Protein AF-0000000068891284 (afdb_homodimer)

Organism: Tuber melanosporum (strain Mel28) (NCBI:txid656061)

Structure (mmCIF, N/CA/C/O backbone):
data_AF-0000000068891284-model_v1
#
loop_
_entity.id
_entity.type
_entity.pdbx_description
1 polymer '(Perigord truffle) hypothetical protein'
#
loop_
_atom_site.group_PDB
_atom_site.id
_atom_site.type_symbol
_atom_site.label_atom_id
_atom_site.label_alt_id
_atom_site.label_comp_id
_atom_site.label_asym_id
_atom_site.label_entity_id
_atom_site.l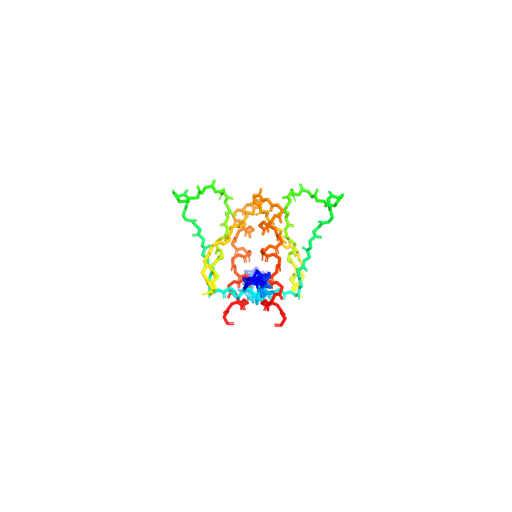abel_seq_id
_atom_site.pdbx_PDB_ins_code
_atom_site.Cartn_x
_atom_site.Cartn_y
_atom_site.Cartn_z
_atom_site.occupancy
_atom_site.B_iso_or_equiv
_atom_site.auth_seq_id
_atom_site.auth_comp_id
_atom_site.auth_asym_id
_atom_site.auth_atom_id
_atom_site.pdbx_PDB_model_num
ATOM 1 N N . MET A 1 1 ? -6.898 -34.469 -35.094 1 27.31 1 MET A N 1
ATOM 2 C CA . MET A 1 1 ? -7.5 -34.094 -33.812 1 27.31 1 MET A CA 1
ATOM 3 C C . MET A 1 1 ? -6.75 -32.938 -33.188 1 27.31 1 MET A C 1
ATOM 5 O O . MET A 1 1 ? -5.625 -33.094 -32.719 1 27.31 1 MET A O 1
ATOM 9 N N . THR A 1 2 ? -6.754 -31.812 -33.844 1 36.69 2 THR A N 1
ATOM 10 C CA . THR A 1 2 ? -6.086 -30.531 -33.656 1 36.69 2 THR A CA 1
ATOM 11 C C . THR A 1 2 ? -6.488 -29.922 -32.312 1 36.69 2 THR A C 1
ATOM 13 O O . THR A 1 2 ? -7.672 -29.703 -32.062 1 36.69 2 THR A O 1
ATOM 16 N N . ARG A 1 3 ? -5.902 -30.5 -31.25 1 34.41 3 ARG A N 1
ATOM 17 C CA . ARG A 1 3 ? -6.059 -29.922 -29.922 1 34.41 3 ARG A CA 1
ATOM 18 C C . ARG A 1 3 ? -5.883 -28.406 -29.953 1 34.41 3 ARG A C 1
ATOM 20 O O . ARG A 1 3 ? -4.852 -27.906 -30.391 1 34.41 3 ARG A O 1
ATOM 27 N N . HIS A 1 4 ? -6.879 -27.625 -30.406 1 38.25 4 HIS A N 1
ATOM 28 C CA . HIS A 1 4 ? -6.941 -26.188 -30.203 1 38.25 4 HIS A CA 1
ATOM 29 C C . HIS A 1 4 ? -6.473 -25.812 -28.797 1 38.25 4 HIS A C 1
ATOM 31 O O . HIS A 1 4 ? -6.91 -26.406 -27.812 1 38.25 4 HIS A O 1
ATOM 37 N N . ASN A 1 5 ? -5.156 -25.797 -28.656 1 33.53 5 ASN A N 1
ATOM 38 C CA . ASN A 1 5 ? -4.629 -25.141 -27.469 1 33.53 5 ASN A CA 1
ATOM 39 C C . ASN A 1 5 ? -5.441 -23.906 -27.094 1 33.53 5 ASN A C 1
ATOM 41 O O . ASN A 1 5 ? -5.492 -22.938 -27.859 1 33.53 5 ASN A O 1
ATOM 45 N N . SER A 1 6 ? -6.699 -24.109 -26.688 1 35.84 6 SER A N 1
ATOM 46 C CA . SER A 1 6 ? -7.426 -22.984 -26.109 1 35.84 6 SER A CA 1
ATOM 47 C C . SER A 1 6 ? -6.5 -22.078 -25.297 1 35.84 6 SER A C 1
ATOM 49 O O . SER A 1 6 ? -5.738 -22.562 -24.469 1 35.84 6 SER A O 1
ATOM 51 N N . PRO A 1 7 ? -5.914 -21.047 -25.906 1 34 7 PRO A N 1
ATOM 52 C CA . PRO A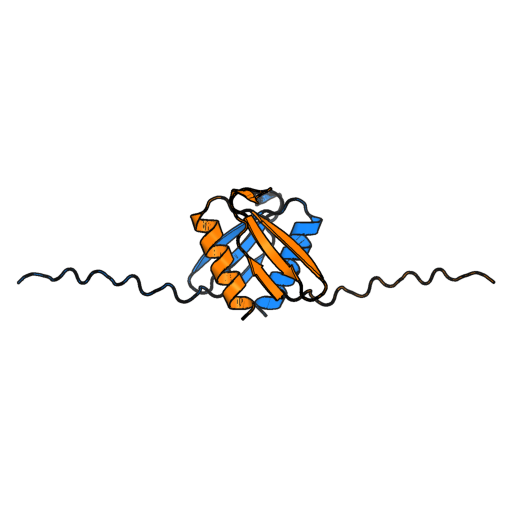 1 7 ? -5.199 -20.078 -25.062 1 34 7 PRO A CA 1
ATOM 53 C C . PRO A 1 7 ? -5.887 -19.859 -23.719 1 34 7 PRO A C 1
ATOM 55 O O . PRO A 1 7 ? -7.117 -19.812 -23.656 1 34 7 PRO A O 1
ATOM 58 N N . GLN A 1 8 ? -5.602 -20.703 -22.703 1 36.53 8 GLN A N 1
ATOM 59 C CA . GLN A 1 8 ? -6.02 -20.359 -21.344 1 36.53 8 GLN A CA 1
ATOM 60 C C . GLN A 1 8 ? -6.188 -18.859 -21.188 1 36.53 8 GLN A C 1
ATOM 62 O O . GLN A 1 8 ? -5.215 -18.109 -21.266 1 36.53 8 GLN A O 1
ATOM 67 N N . THR A 1 9 ? -7.219 -18.359 -21.875 1 34.38 9 THR A N 1
ATOM 68 C CA . THR A 1 9 ? -7.602 -17 -21.5 1 34.38 9 THR A CA 1
ATOM 69 C C . THR A 1 9 ? -7.258 -16.734 -20.031 1 34.38 9 THR A C 1
ATOM 71 O O . THR A 1 9 ? -7.699 -17.453 -19.141 1 34.38 9 THR A O 1
ATOM 74 N N . ARG A 1 10 ? -5.984 -16.625 -19.688 1 36.72 10 ARG A N 1
ATOM 75 C CA . ARG A 1 10 ? -5.645 -16.125 -18.359 1 36.72 10 ARG A CA 1
ATOM 76 C C . ARG A 1 10 ? -6.723 -15.195 -17.828 1 36.72 10 ARG A C 1
ATOM 78 O O . ARG A 1 10 ? -7.008 -14.156 -18.438 1 36.72 10 ARG A O 1
ATOM 85 N N . LYS A 1 11 ? -7.953 -15.672 -17.547 1 36.44 11 LYS A N 1
ATOM 86 C CA . LYS A 1 11 ? -9 -14.898 -16.906 1 36.44 11 LYS A CA 1
ATOM 87 C C . LYS A 1 11 ? -8.422 -13.672 -16.188 1 36.44 11 LYS A C 1
ATOM 89 O O . LYS A 1 11 ? -7.352 -13.758 -15.586 1 36.44 11 LYS A O 1
ATOM 94 N N . TYR A 1 12 ? -8.695 -12.562 -16.672 1 39.41 12 TYR A N 1
ATOM 95 C CA . TYR A 1 12 ? -8.445 -11.281 -16.016 1 39.41 12 TYR A CA 1
ATOM 96 C C . TYR A 1 12 ? -8.422 -11.43 -14.5 1 39.41 12 TYR A C 1
ATOM 98 O O . TYR A 1 12 ? -9.352 -11.992 -13.914 1 39.41 12 TYR A O 1
ATOM 106 N N . HIS A 1 13 ? -7.293 -11.68 -13.961 1 47.25 13 HIS A N 1
ATOM 107 C CA . HIS A 1 13 ? -7.105 -11.766 -12.516 1 47.25 13 HIS A CA 1
ATOM 108 C C . HIS A 1 13 ? -8.117 -10.906 -11.773 1 47.25 13 HIS A C 1
ATOM 110 O O . HIS A 1 13 ? -8.273 -9.719 -12.078 1 47.25 13 HIS A O 1
ATOM 116 N N . ILE A 1 14 ? -9.312 -11.422 -11.484 1 49.44 14 ILE A N 1
ATOM 117 C CA . ILE A 1 14 ? -10.227 -10.773 -10.555 1 49.44 14 ILE A CA 1
ATOM 118 C C . ILE A 1 14 ? -9.453 -9.836 -9.633 1 49.44 14 ILE A C 1
ATOM 120 O O . ILE A 1 14 ? -8.414 -10.211 -9.086 1 49.44 14 ILE A O 1
ATOM 124 N N . PRO A 1 15 ? -9.586 -8.656 -9.766 1 53.75 15 PRO A N 1
ATOM 125 C CA . PRO A 1 15 ? -8.828 -7.754 -8.891 1 53.75 15 PRO A CA 1
ATOM 126 C C . PRO A 1 15 ? -8.562 -8.352 -7.512 1 53.75 15 PRO A C 1
ATOM 128 O O . PRO A 1 15 ? -9.484 -8.891 -6.887 1 53.75 15 PRO A O 1
ATOM 131 N N . SER A 1 16 ? -7.363 -9.086 -7.363 1 63.94 16 SER A N 1
ATOM 132 C CA . SER A 1 16 ? -7.012 -9.617 -6.047 1 63.94 16 SER A CA 1
ATOM 133 C C . SER A 1 16 ? -7.48 -8.688 -4.934 1 63.94 16 SER A C 1
ATOM 135 O O . SER A 1 16 ? -7.527 -7.465 -5.117 1 63.94 16 SER A O 1
ATOM 137 N N . GLU A 1 17 ? -8.266 -9.242 -4.086 1 81.88 17 GLU A N 1
ATOM 138 C CA . GLU A 1 17 ? -8.688 -8.562 -2.867 1 81.88 17 GLU A CA 1
ATOM 139 C C . GLU A 1 17 ? -7.68 -8.773 -1.74 1 81.88 17 GLU A C 1
ATOM 141 O O . GLU A 1 17 ? -7.051 -9.828 -1.652 1 81.88 17 GLU A O 1
ATOM 146 N N . ILE A 1 18 ? -7.348 -7.73 -1.209 1 89.19 18 ILE A N 1
ATOM 147 C CA . ILE A 1 18 ? -6.453 -7.836 -0.063 1 89.19 18 ILE A CA 1
ATOM 148 C C . ILE A 1 18 ? -7.141 -8.609 1.06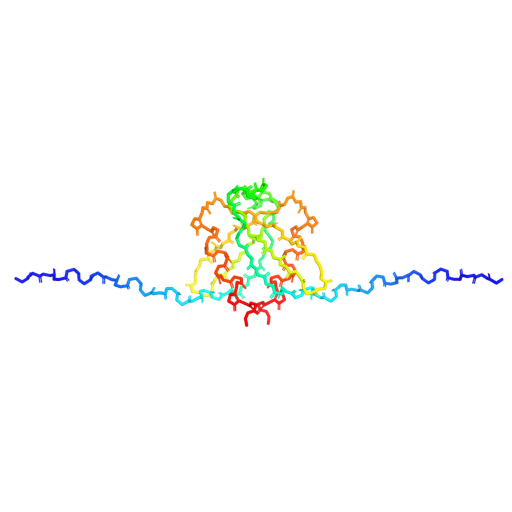2 1 89.19 18 ILE A C 1
ATOM 150 O O . ILE A 1 18 ? -8.242 -8.25 1.481 1 89.19 18 ILE A O 1
ATOM 154 N N . ARG A 1 19 ? -6.562 -9.703 1.38 1 91.88 19 ARG A N 1
ATOM 155 C CA . ARG A 1 19 ? -7.07 -10.461 2.516 1 91.88 19 ARG A CA 1
ATOM 156 C C . ARG A 1 19 ? -6.73 -9.773 3.834 1 91.88 19 ARG A C 1
ATOM 158 O O . ARG A 1 19 ? -7.621 -9.469 4.629 1 91.88 19 ARG A O 1
ATOM 165 N N . THR A 1 20 ? -5.406 -9.586 4.02 1 92.75 20 THR A N 1
ATOM 166 C CA . THR A 1 20 ? -4.906 -8.914 5.215 1 92.75 20 THR A CA 1
ATOM 167 C C . THR A 1 20 ? -3.568 -8.234 4.934 1 92.75 20 THR A C 1
ATOM 169 O O . THR A 1 20 ? -2.957 -8.461 3.889 1 92.75 20 THR A O 1
ATOM 172 N N . VAL A 1 21 ? -3.244 -7.316 5.82 1 92.69 21 VAL A N 1
ATOM 173 C CA . VAL A 1 21 ? -1.975 -6.602 5.73 1 92.69 21 VAL A CA 1
ATOM 174 C C . VAL A 1 21 ? -1.192 -6.766 7.031 1 92.69 21 VA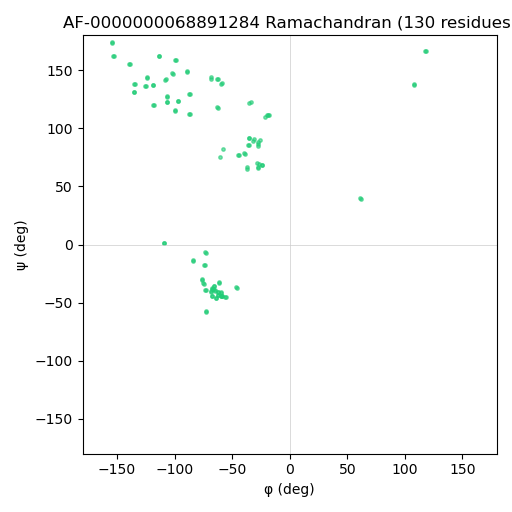L A C 1
ATOM 176 O O . VAL A 1 21 ? -1.782 -6.84 8.109 1 92.69 21 VAL A O 1
ATOM 179 N N . ASP A 1 22 ? 0.09 -6.855 6.793 1 92.5 22 ASP A N 1
ATOM 180 C CA . ASP A 1 22 ? 0.943 -7.031 7.961 1 92.5 22 ASP A CA 1
ATOM 181 C C . ASP A 1 22 ? 2.219 -6.199 7.844 1 92.5 22 ASP A C 1
ATOM 183 O O . ASP A 1 22 ? 2.6 -5.789 6.746 1 92.5 22 ASP A O 1
ATOM 187 N N . LEU A 1 23 ? 2.809 -5.879 9.023 1 90.44 23 LEU A N 1
ATOM 188 C CA . LEU A 1 23 ? 4.113 -5.23 9.086 1 90.44 23 LEU A CA 1
ATOM 189 C C . LEU A 1 23 ? 5.215 -6.242 9.383 1 90.44 23 LEU A C 1
ATOM 191 O O . LEU A 1 23 ? 5.191 -6.902 10.422 1 90.44 23 LEU A O 1
ATOM 195 N N . PRO A 1 24 ? 6.105 -6.402 8.445 1 81.88 24 PRO A N 1
ATOM 196 C CA . PRO A 1 24 ? 7.188 -7.352 8.719 1 81.88 24 PRO A CA 1
ATOM 197 C C . PRO A 1 24 ? 8.062 -6.922 9.898 1 81.88 24 PRO A C 1
ATOM 199 O O . PRO A 1 24 ? 8.242 -5.727 10.133 1 81.88 24 PRO A O 1
ATOM 202 N N . ASP A 1 25 ? 8.469 -7.898 10.672 1 77.94 25 ASP A N 1
ATOM 203 C CA . ASP A 1 25 ? 9.43 -7.629 11.734 1 77.94 25 ASP A CA 1
ATOM 204 C C . ASP A 1 25 ? 10.797 -7.262 11.156 1 77.94 25 ASP A C 1
ATOM 206 O O . ASP A 1 25 ? 11.148 -7.695 10.062 1 77.94 25 ASP A O 1
ATOM 210 N N . VAL A 1 26 ? 11.5 -6.336 11.836 1 76 26 VAL A N 1
ATOM 211 C CA . VAL A 1 26 ? 12.836 -5.902 11.422 1 76 26 VAL A CA 1
ATOM 212 C C . VAL A 1 26 ? 13.695 -7.121 11.094 1 76 26 VAL A C 1
ATOM 214 O O . VAL A 1 26 ? 14.461 -7.105 10.125 1 76 26 VAL A O 1
ATOM 217 N N . ASP A 1 27 ? 13.438 -8.156 11.906 1 76.19 27 ASP A N 1
ATOM 218 C CA . ASP A 1 27 ? 14.219 -9.375 11.703 1 76.19 27 ASP A CA 1
ATOM 219 C C . ASP A 1 27 ? 13.758 -10.117 10.453 1 76.19 27 ASP A C 1
ATOM 221 O O . ASP A 1 27 ? 14.492 -10.953 9.922 1 76.19 27 ASP A O 1
ATOM 225 N N . GLU A 1 28 ? 12.602 -9.805 9.984 1 74.19 28 GLU A N 1
ATOM 226 C CA . GLU A 1 28 ? 12.016 -10.508 8.852 1 74.19 28 GLU A CA 1
ATOM 227 C C . GLU A 1 28 ? 11.992 -9.633 7.602 1 74.19 28 GLU A C 1
ATOM 229 O O . GLU A 1 28 ? 11.578 -10.078 6.527 1 74.19 28 GLU A O 1
ATOM 234 N N . GLN A 1 29 ? 12.531 -8.453 7.809 1 67 29 GLN A N 1
ATOM 235 C CA . GLN A 1 29 ? 12.383 -7.473 6.734 1 67 29 GLN A CA 1
ATOM 236 C C . GLN A 1 29 ? 13.5 -7.605 5.707 1 67 29 GLN A C 1
ATOM 238 O O . GLN A 1 29 ? 14.68 -7.66 6.07 1 67 29 GLN A O 1
ATOM 243 N N . GLU A 1 30 ? 13.055 -8.047 4.484 1 72.75 30 GLU A N 1
ATOM 244 C CA . GLU A 1 30 ? 14.008 -7.988 3.383 1 72.75 30 GLU A CA 1
ATOM 245 C C . GLU A 1 30 ? 14.18 -6.559 2.879 1 72.75 30 GLU A C 1
ATOM 247 O O . GLU A 1 30 ? 15.266 -6.172 2.445 1 72.75 30 GLU A O 1
ATOM 252 N N . LEU A 1 31 ? 13 -5.805 2.977 1 75.88 31 LEU A N 1
ATOM 253 C CA . LEU A 1 31 ? 12.945 -4.398 2.594 1 75.88 31 LEU A CA 1
ATOM 254 C C . LEU A 1 31 ? 12.578 -3.523 3.789 1 75.88 31 LEU A C 1
ATOM 256 O O . LEU A 1 31 ? 11.555 -3.754 4.441 1 75.88 31 LEU A O 1
ATOM 260 N N . PRO A 1 32 ? 13.484 -2.646 4.062 1 83.25 32 PRO A N 1
ATOM 261 C CA . PRO A 1 32 ? 13.219 -1.794 5.223 1 83.25 32 PRO A CA 1
ATOM 262 C C . PRO A 1 32 ? 11.93 -0.99 5.082 1 83.25 32 PRO A C 1
ATOM 264 O O . PRO A 1 32 ? 11.57 -0.584 3.973 1 83.25 32 PRO A O 1
ATOM 267 N N . HIS A 1 33 ? 11.125 -0.859 6.117 1 92.38 33 HIS A N 1
ATOM 268 C CA . HIS A 1 33 ? 9.914 -0.05 6.234 1 92.38 33 HIS A CA 1
ATOM 269 C C . HIS A 1 33 ? 8.852 -0.495 5.234 1 92.38 33 HIS A C 1
ATOM 271 O O . HIS A 1 33 ? 8.219 0.338 4.586 1 92.38 33 HIS A O 1
ATOM 277 N N . SER A 1 34 ? 8.781 -1.834 5.086 1 93.5 34 SER A N 1
ATOM 278 C CA . SER A 1 34 ? 7.855 -2.367 4.086 1 93.5 34 SER A CA 1
ATOM 279 C C . SER A 1 34 ? 6.555 -2.832 4.73 1 93.5 34 SER A C 1
ATOM 281 O O . SER A 1 34 ? 6.496 -3.055 5.941 1 93.5 34 SER A O 1
ATOM 283 N N . VAL A 1 35 ? 5.496 -2.916 3.938 1 94.38 35 VAL A N 1
ATOM 284 C CA . VAL A 1 35 ? 4.184 -3.457 4.281 1 94.38 35 VAL A CA 1
ATOM 285 C C . VAL A 1 35 ? 3.869 -4.656 3.391 1 94.38 35 VAL A C 1
ATOM 287 O O . VAL A 1 35 ? 4.145 -4.633 2.188 1 94.38 35 VAL A O 1
ATOM 290 N N . ARG A 1 36 ? 3.33 -5.676 4.047 1 94.19 36 ARG A N 1
ATOM 291 C CA . ARG A 1 36 ? 2.975 -6.883 3.307 1 94.19 36 ARG A CA 1
ATOM 292 C C . ARG A 1 36 ? 1.462 -6.996 3.141 1 94.19 36 ARG A C 1
ATOM 294 O O . ARG A 1 36 ? 0.716 -6.879 4.113 1 94.19 36 ARG A O 1
ATOM 301 N N . LEU A 1 37 ? 1.078 -7.176 1.916 1 93.56 37 LEU A N 1
ATOM 302 C CA . LEU A 1 37 ? -0.321 -7.426 1.591 1 93.56 37 LEU A CA 1
ATOM 303 C C . LEU A 1 37 ? -0.538 -8.883 1.207 1 93.56 37 LEU A C 1
ATOM 305 O O . LEU A 1 37 ? 0.112 -9.391 0.29 1 93.56 37 LEU A O 1
ATOM 309 N N . PHE A 1 38 ? -1.44 -9.555 1.935 1 93.12 38 PHE A N 1
ATOM 310 C CA . PHE A 1 38 ? -1.801 -10.93 1.618 1 93.12 38 PHE A CA 1
ATOM 311 C C . PHE A 1 38 ? -3.072 -10.977 0.781 1 93.12 38 PHE A C 1
ATOM 313 O O . PHE A 1 38 ? -4.098 -10.406 1.164 1 93.12 38 PHE A O 1
ATOM 320 N N . LEU A 1 39 ? -2.918 -11.594 -0.315 1 91.94 39 LEU A N 1
ATOM 321 C CA . LEU A 1 39 ? -4.051 -11.641 -1.231 1 91.94 39 LEU A CA 1
ATOM 322 C C . LEU A 1 39 ? -4.938 -12.844 -0.943 1 91.94 39 LEU A C 1
ATOM 324 O O . LEU A 1 39 ? -4.457 -13.875 -0.477 1 91.94 39 LEU A O 1
ATOM 328 N N . LYS A 1 40 ? -6.238 -12.617 -1.228 1 90.19 40 LYS A N 1
ATOM 329 C CA . LYS A 1 40 ? -7.219 -13.672 -0.983 1 90.19 40 LYS A CA 1
ATOM 330 C C . LYS A 1 40 ? -6.93 -14.906 -1.835 1 90.19 40 LYS A C 1
ATOM 332 O O . LYS A 1 40 ? -7.156 -16.031 -1.398 1 90.19 40 LYS A O 1
ATOM 337 N N . GLU A 1 41 ? -6.559 -14.602 -3.068 1 85.88 41 GLU A N 1
ATOM 338 C CA . GLU A 1 41 ? -6.309 -15.695 -4.008 1 85.88 41 GLU A CA 1
ATOM 339 C C . GLU A 1 41 ? -5 -16.406 -3.686 1 85.88 41 GLU A C 1
ATOM 341 O O . GLU A 1 41 ? -4.688 -17.438 -4.281 1 85.88 41 GLU A O 1
ATOM 346 N N . GLY A 1 42 ? -4.293 -15.945 -2.824 1 84.31 42 GLY A N 1
ATOM 347 C CA . GLY A 1 42 ? -2.977 -16.484 -2.533 1 84.31 42 GLY A CA 1
ATOM 348 C C . GLY A 1 42 ? -1.844 -15.586 -2.99 1 84.31 42 GLY A C 1
ATOM 349 O O . GLY A 1 42 ? -1.996 -14.828 -3.951 1 84.31 42 GLY A O 1
ATOM 350 N N . GLY A 1 43 ? -0.81 -15.391 -2.268 1 88.81 43 GLY A N 1
ATOM 351 C CA . GLY A 1 43 ? 0.319 -14.531 -2.59 1 88.81 43 GLY A CA 1
ATOM 352 C C . GLY A 1 43 ? 0.491 -13.383 -1.617 1 88.81 43 GLY A C 1
ATOM 353 O O . GLY A 1 43 ? -0.352 -13.172 -0.744 1 88.81 43 GLY A O 1
ATOM 354 N N . THR A 1 44 ? 1.695 -12.836 -1.825 1 91.12 44 THR A N 1
ATOM 355 C CA . THR A 1 44 ? 2.045 -11.719 -0.964 1 91.12 44 THR A CA 1
ATOM 356 C C . THR A 1 44 ? 2.674 -10.586 -1.776 1 91.12 44 THR A C 1
ATOM 358 O O . THR A 1 44 ? 3.451 -10.836 -2.699 1 91.12 44 THR A O 1
ATOM 361 N N . LEU A 1 45 ? 2.191 -9.414 -1.566 1 91.31 45 LEU A N 1
ATOM 362 C CA . LEU A 1 45 ? 2.805 -8.211 -2.123 1 91.31 45 LEU A CA 1
ATOM 363 C C . LEU A 1 45 ? 3.5 -7.398 -1.034 1 91.31 45 LEU A C 1
ATOM 365 O O . LEU A 1 45 ? 3.09 -7.434 0.129 1 91.31 45 LEU A O 1
ATOM 369 N N . GLN A 1 46 ? 4.668 -6.84 -1.494 1 91.88 46 GLN A N 1
ATOM 370 C CA . GLN A 1 46 ? 5.406 -6.02 -0.539 1 91.88 46 GLN A CA 1
ATOM 371 C C . GLN A 1 46 ? 5.676 -4.625 -1.102 1 91.88 46 GLN A C 1
ATOM 373 O O . GLN A 1 46 ? 6.008 -4.48 -2.279 1 91.88 46 GLN A O 1
ATOM 378 N N . CYS A 1 47 ? 5.449 -3.684 -0.175 1 92.88 47 CYS A N 1
ATOM 379 C CA . CYS A 1 47 ? 5.75 -2.311 -0.563 1 92.88 47 CYS A CA 1
ATOM 380 C C . CYS A 1 47 ? 6.508 -1.583 0.542 1 92.88 47 CYS A C 1
ATOM 382 O O . CYS A 1 47 ? 6.23 -1.784 1.727 1 92.88 47 CYS A O 1
ATOM 384 N N . ALA A 1 48 ? 7.52 -0.808 0.058 1 93.75 48 ALA A N 1
ATOM 385 C CA . ALA A 1 48 ? 8.398 -0.133 1.011 1 93.75 48 ALA A CA 1
ATOM 386 C C . ALA A 1 48 ? 8.031 1.343 1.141 1 93.75 48 ALA A C 1
ATOM 388 O O . ALA A 1 48 ? 7.539 1.953 0.189 1 93.75 48 ALA A O 1
ATOM 389 N N . CYS A 1 49 ? 8.25 1.779 2.303 1 92.94 49 CYS A N 1
ATOM 390 C CA . CYS A 1 49 ? 8.016 3.189 2.588 1 92.94 49 CYS A CA 1
ATOM 391 C C . CYS A 1 49 ? 9.32 3.908 2.9 1 92.94 49 CYS A C 1
ATOM 393 O O . CYS A 1 49 ? 10.336 3.268 3.186 1 92.94 49 CYS A O 1
ATOM 395 N N . GLN A 1 50 ? 9.359 5.25 2.828 1 89.94 50 GLN A N 1
ATOM 396 C CA . GLN A 1 50 ? 10.562 6.047 3.014 1 89.94 50 GLN A CA 1
ATOM 397 C C . GLN A 1 50 ? 11.086 5.93 4.445 1 89.94 50 GLN A C 1
ATOM 399 O O . GLN A 1 50 ? 12.297 5.984 4.676 1 89.94 50 GLN A O 1
ATOM 404 N N . ASN A 1 51 ? 10.078 5.82 5.418 1 90.62 51 ASN A N 1
ATOM 405 C CA . ASN A 1 51 ? 10.43 5.738 6.832 1 90.62 51 ASN A CA 1
ATOM 406 C C . ASN A 1 51 ? 9.352 5.023 7.641 1 90.62 51 ASN A C 1
ATOM 408 O O . ASN A 1 51 ? 8.289 4.695 7.109 1 90.62 51 ASN A O 1
ATOM 412 N N . ARG A 1 52 ? 9.641 4.797 8.875 1 91.56 52 ARG A N 1
ATOM 413 C CA . ARG A 1 52 ? 8.766 4.027 9.742 1 91.56 52 ARG A CA 1
ATOM 414 C C . ARG A 1 52 ? 7.43 4.742 9.945 1 91.56 52 ARG A C 1
ATOM 416 O O . ARG A 1 52 ? 6.383 4.102 10.039 1 91.56 52 ARG A O 1
ATOM 423 N N . SER A 1 53 ? 7.492 6.008 10.086 1 91.19 53 SER A N 1
ATOM 424 C CA . SER A 1 53 ? 6.258 6.77 10.266 1 91.19 53 SER A CA 1
ATOM 425 C C . SER A 1 53 ? 5.312 6.578 9.086 1 91.19 53 SER A C 1
ATOM 427 O O . SER A 1 53 ? 4.113 6.352 9.281 1 91.19 53 SER A O 1
ATOM 429 N N . GLU A 1 54 ? 5.918 6.637 7.871 1 89.75 54 GLU A N 1
ATOM 430 C CA . GLU A 1 54 ? 5.121 6.438 6.664 1 89.75 54 GLU A CA 1
ATOM 431 C C . GLU A 1 54 ? 4.613 5 6.57 1 89.75 54 GLU A C 1
ATOM 433 O O . GLU A 1 54 ? 3.486 4.762 6.133 1 89.75 54 GLU A O 1
ATOM 438 N N . GLN A 1 55 ? 5.52 4.102 7 1 92.56 55 GLN A N 1
ATOM 439 C CA . GLN A 1 55 ? 5.129 2.695 7.016 1 92.56 55 GLN A CA 1
ATOM 440 C C . GLN A 1 55 ? 3.859 2.486 7.84 1 92.56 55 GLN A C 1
ATOM 442 O O . GLN A 1 55 ? 2.932 1.804 7.398 1 92.56 55 GLN A O 1
ATOM 447 N N . LYS A 1 56 ? 3.83 3.08 8.961 1 91.75 56 LYS A N 1
ATOM 448 C CA . LYS A 1 56 ? 2.693 2.934 9.859 1 91.75 56 LYS A CA 1
ATOM 449 C C . LYS A 1 56 ? 1.438 3.568 9.273 1 91.75 56 LYS A C 1
ATOM 451 O O . LYS A 1 56 ? 0.335 3.041 9.43 1 91.75 56 LYS A O 1
ATOM 456 N N . GLU A 1 57 ? 1.579 4.66 8.625 1 92 57 GLU A N 1
ATOM 457 C CA . GLU A 1 57 ? 0.427 5.328 8.023 1 92 57 GLU A CA 1
ATOM 458 C C . GLU A 1 57 ? -0.156 4.504 6.883 1 92 57 GLU A C 1
ATOM 460 O O . GLU A 1 57 ? -1.372 4.316 6.805 1 92 57 GLU A O 1
ATOM 465 N N . VAL A 1 58 ? 0.712 3.977 6.027 1 93.44 58 VAL A N 1
ATOM 466 C CA . VAL A 1 58 ? 0.295 3.146 4.902 1 93.44 58 VAL A CA 1
ATOM 467 C C . VAL A 1 58 ? -0.406 1.891 5.414 1 93.44 58 VAL A C 1
ATOM 469 O O . VAL A 1 58 ? -1.479 1.528 4.93 1 93.44 58 VAL A O 1
ATOM 472 N N . PHE A 1 59 ? 0.186 1.295 6.457 1 93.19 59 PHE A N 1
ATOM 473 C CA . PHE A 1 59 ? -0.395 0.106 7.07 1 93.19 59 PHE A CA 1
ATOM 474 C C . PHE A 1 59 ? -1.794 0.4 7.602 1 93.19 59 PHE A C 1
ATOM 476 O O . PHE A 1 59 ? -2.725 -0.376 7.375 1 93.19 59 PHE A O 1
ATOM 483 N N . GLY A 1 60 ? -1.888 1.448 8.203 1 92.12 60 GLY A N 1
ATOM 484 C CA . GLY A 1 60 ? -3.164 1.819 8.797 1 92.12 60 GLY A CA 1
ATOM 485 C C . GLY A 1 60 ? -4.258 2.039 7.766 1 92.12 60 GLY A C 1
ATOM 486 O O . GLY A 1 60 ? -5.383 1.568 7.938 1 92.12 60 GLY A O 1
ATOM 487 N N . VAL A 1 61 ? -4.031 2.715 6.738 1 91.25 61 VAL A N 1
ATOM 488 C CA . VAL A 1 61 ? -5.059 3.076 5.766 1 91.25 61 VAL A CA 1
ATOM 489 C C . VAL A 1 61 ? -5.445 1.85 4.945 1 91.25 61 VAL A C 1
ATOM 491 O O . VAL A 1 61 ? -6.613 1.675 4.594 1 91.25 61 VAL A O 1
ATOM 494 N N . ILE A 1 62 ? -4.438 1.025 4.598 1 92.38 62 ILE A 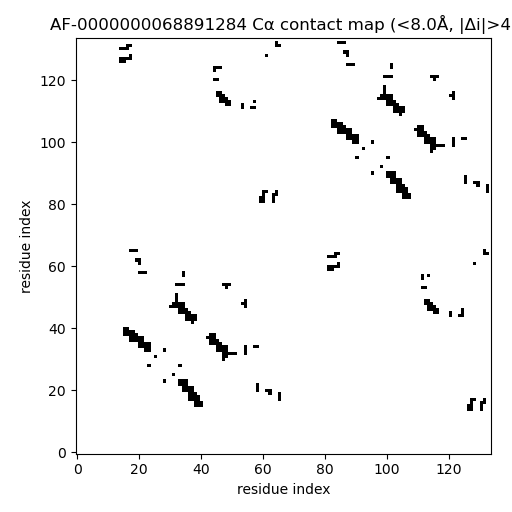N 1
ATOM 495 C CA . ILE A 1 62 ? -4.742 -0.176 3.828 1 92.38 62 ILE A CA 1
ATOM 496 C C . ILE A 1 62 ? -5.535 -1.155 4.688 1 92.38 62 ILE A C 1
ATOM 498 O O . ILE A 1 62 ? -6.512 -1.752 4.223 1 92.38 62 ILE A O 1
ATOM 502 N N . ARG A 1 63 ? -5.137 -1.254 5.957 1 91.06 63 ARG A N 1
ATOM 503 C CA . ARG A 1 63 ? -5.871 -2.119 6.875 1 91.06 63 ARG A CA 1
ATOM 504 C C . ARG A 1 63 ? -7.324 -1.679 7 1 91.06 63 ARG A C 1
ATOM 506 O O . ARG A 1 63 ? -8.234 -2.514 7.031 1 91.06 63 ARG A O 1
ATOM 513 N N . GLY A 1 64 ? -7.543 -0.4 7.066 1 87.06 64 GLY A N 1
ATOM 514 C CA . GLY A 1 64 ? -8.891 0.146 7.117 1 87.06 64 GLY A CA 1
ATOM 515 C C . GLY A 1 64 ? -9.719 -0.183 5.891 1 87.06 64 GLY A C 1
ATOM 516 O O . GLY A 1 64 ? -10.938 -0.302 5.973 1 87.06 64 GLY A O 1
ATOM 517 N N . CYS A 1 65 ? -9.062 -0.273 4.793 1 81.88 65 CYS A N 1
ATOM 518 C CA . CYS A 1 65 ? -9.734 -0.551 3.529 1 81.88 65 CYS A CA 1
ATOM 519 C C . CYS A 1 65 ? -10.109 -2.023 3.422 1 81.88 65 CYS A C 1
ATOM 521 O O . CYS A 1 65 ? -11.055 -2.379 2.721 1 81.88 65 CYS A O 1
ATOM 523 N N . THR A 1 66 ? -9.375 -2.943 4.023 1 80.88 66 THR A N 1
ATOM 524 C CA . THR A 1 66 ? -9.586 -4.383 3.93 1 80.88 66 THR A CA 1
ATOM 525 C C . THR A 1 66 ? -10.633 -4.844 4.945 1 80.88 66 THR A C 1
ATOM 527 O O . THR A 1 66 ? -11.102 -5.984 4.891 1 80.88 66 THR A O 1
ATOM 530 N N . SER A 1 67 ? -10.961 -4.039 5.863 1 72 67 SER A N 1
ATOM 531 C CA . SER A 1 67 ? -11.953 -4.375 6.879 1 72 67 SER A CA 1
ATOM 532 C C . SER A 1 67 ? -13.375 -4.117 6.379 1 72 67 SER A C 1
ATOM 534 O O . SER A 1 67 ? -13.586 -3.242 5.539 1 72 67 SER A O 1
ATOM 536 N N . MET B 1 1 ? -3.727 33.531 34.656 1 26.31 1 MET B N 1
ATOM 537 C CA . MET B 1 1 ? -4.516 33.031 33.531 1 26.31 1 MET B CA 1
ATOM 538 C C . MET B 1 1 ? -3.756 31.953 32.781 1 26.31 1 MET B C 1
ATOM 540 O O . MET B 1 1 ? -2.84 32.281 32 1 26.31 1 MET B O 1
ATOM 544 N N . THR B 1 2 ? -3.357 30.922 33.469 1 35.97 2 THR B N 1
ATOM 545 C CA . THR B 1 2 ? -2.557 29.766 33.062 1 35.97 2 THR B CA 1
ATOM 546 C C . THR B 1 2 ? -3.217 29.016 31.922 1 35.97 2 THR B C 1
ATOM 548 O O . THR B 1 2 ? -4.395 28.656 32 1 35.97 2 THR B O 1
ATOM 551 N N . ARG B 1 3 ? -2.975 29.547 30.719 1 33.47 3 ARG B N 1
ATOM 552 C CA . ARG B 1 3 ? -3.387 28.891 29.469 1 33.47 3 ARG B CA 1
ATOM 553 C C . ARG B 1 3 ? -3.059 27.406 29.5 1 33.47 3 ARG B C 1
ATOM 555 O O . ARG B 1 3 ? -1.908 27.016 29.719 1 33.47 3 ARG B O 1
ATOM 562 N N . HIS B 1 4 ? -3.848 26.578 30.203 1 37.5 4 HIS B N 1
ATOM 563 C CA . HIS B 1 4 ? -3.807 25.125 30.047 1 37.5 4 HIS B CA 1
ATOM 564 C C . HIS B 1 4 ? -3.621 24.734 28.594 1 37.5 4 HIS B C 1
ATOM 566 O O . HIS B 1 4 ? -4.324 25.25 27.719 1 37.5 4 HIS B O 1
ATOM 572 N N . ASN B 1 5 ? -2.361 24.859 28.141 1 33.03 5 ASN B N 1
ATOM 573 C CA . ASN B 1 5 ? -2.053 24.203 26.875 1 33.03 5 ASN B CA 1
ATOM 574 C C . ASN B 1 5 ? -2.787 22.875 26.75 1 33.03 5 ASN B C 1
ATOM 576 O O . ASN B 1 5 ? -2.547 21.938 27.531 1 33.03 5 ASN B O 1
ATOM 580 N N . SER B 1 6 ? -4.113 22.922 26.688 1 35.09 6 SER B N 1
ATOM 581 C CA . SER B 1 6 ? -4.828 21.688 26.344 1 35.09 6 SER B CA 1
ATOM 582 C C . SER B 1 6 ? -4.047 20.859 25.328 1 35.09 6 SER B C 1
ATOM 584 O O . SER B 1 6 ? -3.568 21.391 24.328 1 35.09 6 SER B O 1
ATOM 586 N N . PRO B 1 7 ? -3.211 19.938 25.797 1 33.47 7 PRO B N 1
ATOM 587 C CA . PRO B 1 7 ? -2.621 19.031 24.812 1 33.47 7 PRO B CA 1
ATOM 588 C C . PRO B 1 7 ? -3.592 18.656 23.688 1 33.47 7 PRO B C 1
ATOM 590 O O . PRO B 1 7 ? -4.785 18.469 23.938 1 33.47 7 PRO B O 1
ATOM 593 N N . GLN B 1 8 ? -3.697 19.484 22.609 1 36.16 8 GLN B N 1
ATOM 594 C CA . GLN B 1 8 ? -4.398 19.031 21.422 1 36.16 8 GLN B CA 1
ATOM 595 C C . GLN B 1 8 ? -4.41 17.516 21.328 1 36.16 8 GLN B C 1
ATOM 597 O O . GLN B 1 8 ? -3.355 16.875 21.219 1 36.16 8 GLN B O 1
ATOM 602 N N . THR B 1 9 ? -5.172 16.906 22.281 1 34.44 9 THR B N 1
ATOM 603 C CA . THR B 1 9 ? -5.445 15.5 22.031 1 34.44 9 THR B CA 1
ATOM 604 C C . THR B 1 9 ? -5.395 15.203 20.531 1 34.44 9 THR B C 1
ATOM 606 O O . THR B 1 9 ? -6.141 15.789 19.75 1 34.44 9 THR B O 1
ATOM 609 N N . ARG B 1 10 ? -4.227 15.266 19.938 1 36.41 10 ARG B N 1
ATOM 610 C CA . ARG B 1 10 ? -4.102 14.773 18.562 1 36.41 10 ARG B CA 1
ATOM 611 C C . ARG B 1 10 ? -5.129 13.68 18.281 1 36.41 10 ARG B C 1
ATOM 613 O O . ARG B 1 10 ? -5.145 12.648 18.953 1 36.41 10 ARG B O 1
ATOM 620 N N . LYS B 1 11 ? -6.438 14.008 18.266 1 36.03 11 LYS B N 1
ATOM 621 C CA . LYS B 1 11 ? -7.504 13.086 17.875 1 36.03 11 LYS B CA 1
ATOM 622 C C . LYS B 1 11 ? -6.949 11.906 17.078 1 36.03 11 LYS B C 1
ATOM 624 O O . LYS B 1 11 ? -6.07 12.07 16.234 1 36.03 11 LYS B O 1
ATOM 629 N N . TYR B 1 12 ? -6.98 10.766 17.609 1 39.62 12 TYR B N 1
ATOM 630 C CA . TYR B 1 12 ? -6.762 9.492 16.938 1 39.62 12 TYR B CA 1
ATOM 631 C C . TYR B 1 12 ? -7.145 9.578 15.469 1 39.62 12 TYR B C 1
ATOM 633 O O . TYR B 1 12 ? -8.273 9.938 15.141 1 39.62 12 TYR B O 1
ATOM 641 N N . HIS B 1 13 ? -6.238 10.023 14.688 1 46.44 13 HIS B N 1
ATOM 642 C CA . HIS B 1 13 ? -6.438 10.125 13.242 1 46.44 13 HIS B CA 1
ATOM 643 C 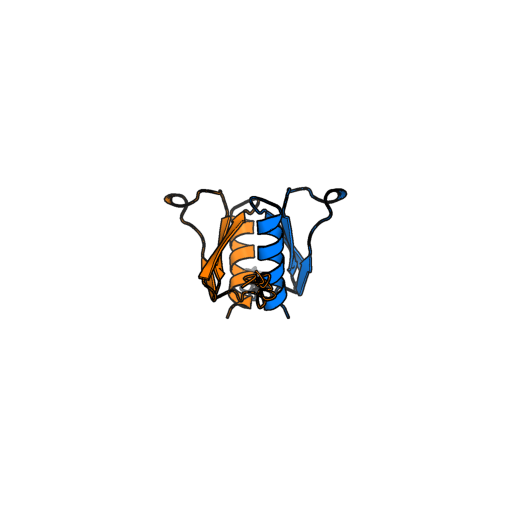C . HIS B 1 13 ? -7.441 9.094 12.75 1 46.44 13 HIS B C 1
ATOM 645 O O . HIS B 1 13 ? -7.324 7.906 13.062 1 46.44 13 HIS B O 1
ATOM 651 N N . ILE B 1 14 ? -8.727 9.43 12.766 1 49.38 14 ILE B N 1
ATOM 652 C CA . ILE B 1 14 ? -9.719 8.625 12.055 1 49.38 14 ILE B CA 1
ATOM 653 C C . ILE B 1 14 ? -9.023 7.773 11 1 49.38 14 ILE B C 1
ATOM 655 O O . ILE B 1 14 ? -8.188 8.273 10.242 1 49.38 14 ILE B O 1
ATOM 659 N N . PRO B 1 15 ? -8.969 6.59 11.133 1 53.62 15 PRO B N 1
ATOM 660 C CA . PRO B 1 15 ? -8.297 5.785 10.109 1 53.62 15 PRO B CA 1
ATOM 661 C C . PRO B 1 15 ? -8.422 6.387 8.711 1 53.62 15 PRO B C 1
ATOM 663 O O . PRO B 1 15 ? -9.523 6.754 8.289 1 53.62 15 PRO B O 1
ATOM 666 N N . SER B 1 16 ? -7.414 7.305 8.32 1 63.69 16 SER B N 1
ATOM 667 C CA . SER B 1 16 ? -7.434 7.852 6.965 1 63.69 16 SER B CA 1
ATOM 668 C C . SER B 1 16 ? -7.93 6.82 5.957 1 63.69 16 SER B C 1
ATOM 670 O O . SER B 1 16 ? -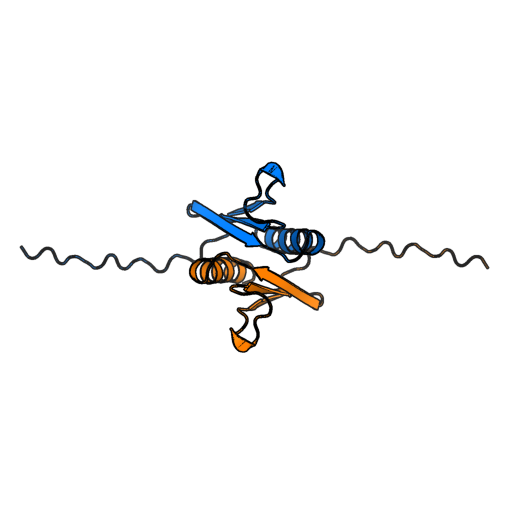7.691 5.625 6.117 1 63.69 16 SER B O 1
ATOM 672 N N . GLU B 1 17 ? -8.969 7.223 5.324 1 81.94 17 GLU B N 1
ATOM 673 C CA . GLU B 1 17 ? -9.492 6.438 4.211 1 81.94 17 GLU B CA 1
ATOM 674 C C . GLU B 1 17 ? -8.82 6.828 2.896 1 81.94 17 GLU B C 1
ATOM 676 O O . GLU B 1 17 ? -8.453 7.988 2.701 1 81.94 17 GLU B O 1
ATOM 681 N N . ILE B 1 18 ? -8.406 5.859 2.285 1 89.12 18 ILE B N 1
ATOM 682 C CA . ILE B 1 18 ? -7.82 6.121 0.975 1 89.12 18 ILE B CA 1
ATOM 683 C C . ILE B 1 18 ? -8.883 6.703 0.041 1 89.12 18 ILE B C 1
ATOM 685 O O . ILE B 1 18 ? -9.953 6.117 -0.132 1 89.12 18 ILE B O 1
ATOM 689 N N . ARG B 1 19 ? -8.633 7.898 -0.389 1 91.88 19 ARG B N 1
ATOM 690 C CA . ARG B 1 19 ? -9.523 8.508 -1.372 1 91.88 19 ARG B CA 1
ATOM 691 C C . ARG B 1 19 ? -9.344 7.871 -2.746 1 91.88 19 ARG B C 1
ATOM 693 O O . ARG B 1 19 ? -10.297 7.375 -3.342 1 91.88 19 ARG B O 1
ATOM 700 N N . THR B 1 20 ? -8.078 7.945 -3.209 1 92.75 20 THR B N 1
ATOM 701 C CA . THR B 1 20 ? -7.719 7.363 -4.5 1 92.75 20 THR B CA 1
ATOM 702 C C . THR B 1 20 ? -6.238 6.984 -4.527 1 92.75 20 THR B C 1
ATOM 704 O O . THR B 1 20 ? -5.477 7.355 -3.633 1 92.75 20 THR B O 1
ATOM 707 N N . VAL B 1 21 ? -5.914 6.133 -5.484 1 92.56 21 VAL B N 1
ATOM 708 C CA . VAL B 1 21 ? -4.535 5.699 -5.688 1 92.56 21 VAL B CA 1
ATOM 709 C C . VAL B 1 21 ? -4.105 5.996 -7.121 1 92.56 21 VAL B C 1
ATOM 711 O O . VAL B 1 21 ? -4.918 5.918 -8.047 1 92.56 21 VAL B O 1
ATOM 714 N N . ASP B 1 22 ? -2.855 6.371 -7.16 1 92.31 22 ASP B N 1
ATOM 715 C CA . ASP B 1 22 ? -2.334 6.695 -8.484 1 92.31 22 ASP B CA 1
ATOM 716 C C . ASP B 1 22 ? -0.921 6.148 -8.664 1 92.31 22 ASP B C 1
ATOM 718 O O . ASP B 1 22 ? -0.231 5.855 -7.688 1 92.31 22 ASP B O 1
ATOM 722 N N . LEU B 1 23 ? -0.552 5.918 -9.945 1 90.19 23 LEU B N 1
ATOM 723 C CA . LEU B 1 23 ? 0.813 5.551 -10.312 1 90.19 23 LEU B CA 1
ATOM 724 C C . LEU B 1 23 ? 1.584 6.766 -10.82 1 90.19 23 LEU B C 1
ATOM 726 O O . LEU B 1 23 ? 1.195 7.383 -11.812 1 90.19 23 LEU B O 1
ATOM 730 N N . PRO B 1 24 ? 2.602 7.145 -10.078 1 81.19 24 PRO B N 1
ATOM 731 C CA . PRO B 1 24 ? 3.377 8.289 -10.57 1 81.19 24 PRO B CA 1
ATOM 732 C C . PRO B 1 24 ? 4.047 8.016 -11.914 1 81.19 24 PRO B C 1
ATOM 734 O O . PRO B 1 24 ? 4.418 6.879 -12.203 1 81.19 24 PRO B O 1
ATOM 737 N N . ASP B 1 25 ? 4.07 9.031 -12.75 1 77.12 25 ASP B N 1
ATOM 738 C CA . ASP B 1 25 ? 4.816 8.945 -14 1 77.12 25 ASP B CA 1
ATOM 739 C C . ASP B 1 25 ? 6.32 8.891 -13.742 1 77.12 25 ASP B C 1
ATOM 741 O O . ASP B 1 25 ? 6.801 9.43 -12.742 1 77.12 25 ASP B O 1
ATOM 745 N N . VAL B 1 26 ? 7.031 8.102 -14.547 1 75.5 26 VAL B N 1
ATOM 746 C CA . VAL B 1 26 ? 8.477 7.961 -14.438 1 75.5 26 VAL B CA 1
ATOM 747 C C . VAL B 1 26 ? 9.117 9.336 -14.281 1 75.5 26 VAL B C 1
ATOM 749 O O . VAL B 1 26 ? 10.062 9.508 -13.5 1 75.5 26 VAL B O 1
ATOM 752 N N . ASP B 1 27 ? 8.492 10.266 -15.023 1 75.94 27 ASP B N 1
ATOM 753 C CA . ASP B 1 27 ? 9.031 11.617 -14.977 1 75.94 27 ASP B CA 1
ATOM 754 C C . ASP B 1 27 ? 8.711 12.297 -13.648 1 75.94 27 ASP B C 1
ATOM 756 O O . ASP B 1 27 ? 9.359 13.273 -13.266 1 75.94 27 ASP B O 1
ATOM 760 N N . GLU B 1 28 ? 7.77 11.766 -12.945 1 73.62 28 GLU B N 1
ATOM 761 C CA . GLU B 1 28 ? 7.305 12.375 -11.703 1 73.62 28 GLU B CA 1
ATOM 762 C C . GLU B 1 28 ? 7.73 11.555 -10.492 1 73.62 28 GLU B C 1
ATOM 764 O O . GLU B 1 28 ? 7.48 11.945 -9.352 1 73.62 28 GLU B O 1
ATOM 769 N N . GLN B 1 29 ? 8.445 10.508 -10.812 1 67.06 29 GLN B N 1
ATOM 770 C CA . GLN B 1 29 ? 8.727 9.555 -9.742 1 67.06 29 GLN B CA 1
ATOM 771 C C . GLN B 1 29 ? 9.992 9.938 -8.977 1 67.06 29 GLN B C 1
ATOM 773 O O . GLN B 1 29 ? 11.023 10.227 -9.578 1 67.06 29 GLN B O 1
ATOM 778 N N . GLU B 1 30 ? 9.734 10.32 -7.688 1 72.69 30 GLU B N 1
ATOM 779 C CA . GLU B 1 30 ? 10.891 10.484 -6.809 1 72.69 30 GLU B CA 1
ATOM 780 C C . GLU B 1 30 ? 11.461 9.133 -6.395 1 72.69 30 GLU B C 1
ATOM 782 O O . GLU B 1 30 ? 12.672 8.992 -6.211 1 72.69 30 GLU B O 1
ATOM 787 N N . LEU B 1 31 ? 10.469 8.141 -6.258 1 76.25 31 LEU B N 1
ATOM 788 C CA . LEU B 1 31 ? 10.797 6.762 -5.906 1 76.25 31 LEU B CA 1
ATOM 789 C C . LEU B 1 31 ? 10.375 5.801 -7.012 1 76.25 31 LEU B C 1
ATOM 791 O O . LEU B 1 31 ? 9.211 5.785 -7.418 1 76.25 31 LEU B O 1
ATOM 795 N N . PRO B 1 32 ? 11.383 5.148 -7.484 1 83.31 32 PRO B N 1
ATOM 796 C CA . PRO B 1 32 ? 11.055 4.234 -8.586 1 83.31 32 PRO B CA 1
ATOM 797 C C . PRO B 1 32 ? 10.031 3.176 -8.188 1 83.31 32 PRO B C 1
ATOM 799 O O . PRO B 1 32 ? 10.008 2.732 -7.035 1 83.31 32 PRO B O 1
ATOM 802 N N . HIS B 1 33 ? 9.07 2.846 -9.039 1 92.38 33 HIS B N 1
ATOM 803 C CA . HIS B 1 33 ? 8.062 1.794 -8.914 1 92.38 33 HIS B CA 1
ATOM 804 C C . HIS B 1 33 ? 7.172 2.023 -7.699 1 92.38 33 HIS B C 1
ATOM 806 O O . HIS B 1 33 ? 6.891 1.089 -6.945 1 92.38 33 HIS B O 1
ATOM 812 N N . SER B 1 34 ? 6.84 3.314 -7.508 1 93.44 34 SER B N 1
ATOM 813 C CA . SER B 1 34 ? 6.066 3.66 -6.32 1 93.44 34 SER B CA 1
ATOM 814 C C . SER B 1 34 ? 4.586 3.826 -6.648 1 93.44 34 SER B C 1
ATOM 816 O O . SER B 1 34 ? 4.223 4 -7.812 1 93.44 34 SER B O 1
ATOM 818 N N . VAL B 1 35 ? 3.727 3.703 -5.648 1 94.31 35 VAL B N 1
ATOM 819 C CA . VAL B 1 35 ? 2.289 3.951 -5.688 1 94.31 35 VAL B CA 1
ATOM 820 C C . VAL B 1 35 ? 1.933 5.078 -4.719 1 94.31 35 VAL B C 1
ATOM 822 O O . VAL B 1 35 ? 2.459 5.141 -3.605 1 94.31 35 VAL B O 1
ATOM 825 N N . ARG B 1 36 ? 1.065 5.961 -5.211 1 94.06 36 ARG B N 1
ATOM 826 C CA . ARG B 1 36 ? 0.636 7.078 -4.383 1 94.06 36 ARG B CA 1
ATOM 827 C C . ARG B 1 36 ? -0.794 6.883 -3.891 1 94.06 36 ARG B C 1
ATOM 829 O O . ARG B 1 36 ? -1.694 6.598 -4.684 1 94.06 36 ARG B O 1
ATOM 836 N N . LEU B 1 37 ? -0.932 7 -2.604 1 93.56 37 LEU B N 1
ATOM 837 C CA . LEU B 1 37 ? -2.248 6.961 -1.975 1 93.56 37 LEU B CA 1
ATOM 838 C C . LEU B 1 37 ? -2.674 8.352 -1.518 1 93.56 37 LEU B C 1
ATOM 840 O O . LEU B 1 37 ? -1.962 9 -0.747 1 93.56 37 LEU B O 1
ATOM 844 N N . PHE B 1 38 ? -3.824 8.789 -2.025 1 93.06 38 PHE B N 1
ATOM 845 C CA . PHE B 1 38 ? -4.383 10.07 -1.605 1 93.06 38 PHE B CA 1
ATOM 846 C C . PHE B 1 38 ? -5.43 9.875 -0.515 1 93.06 38 PHE B C 1
ATOM 848 O O . PHE B 1 38 ? -6.375 9.102 -0.686 1 93.06 38 PHE B O 1
ATOM 855 N N . LEU B 1 39 ? -5.172 10.531 0.539 1 91.75 39 LEU B N 1
ATOM 856 C CA . LEU B 1 39 ? -6.066 10.359 1.678 1 91.75 39 LEU B CA 1
ATOM 857 C C . LEU B 1 39 ? -7.219 11.352 1.618 1 91.75 39 LEU B C 1
ATOM 859 O O . LEU B 1 39 ? -7.07 12.453 1.085 1 91.75 39 LEU B O 1
ATOM 863 N N . LYS B 1 40 ? -8.359 10.875 2.168 1 90.19 40 LYS B N 1
ATOM 864 C CA . LYS B 1 40 ? -9.562 11.703 2.166 1 90.19 40 LYS B CA 1
ATOM 865 C C . LYS B 1 40 ? -9.344 12.984 2.961 1 90.19 40 LYS B C 1
ATOM 867 O O . LYS B 1 40 ? -9.891 14.039 2.611 1 90.19 40 LYS B O 1
ATOM 872 N N . GLU B 1 41 ? -8.672 12.797 4.07 1 85.56 41 GLU B N 1
ATOM 873 C CA . GLU B 1 41 ? -8.445 13.938 4.953 1 85.56 41 GLU B CA 1
ATOM 874 C C . GLU B 1 41 ? -7.418 14.898 4.367 1 85.56 41 GLU B C 1
ATOM 876 O O . GLU B 1 41 ? -7.195 15.984 4.91 1 85.56 41 GLU B O 1
ATOM 881 N N . GLY B 1 42 ? -6.84 14.562 3.373 1 83.69 42 GLY B N 1
ATOM 882 C CA . GLY B 1 42 ? -5.762 15.359 2.814 1 83.69 42 GLY B CA 1
ATOM 883 C C . GLY B 1 42 ? -4.395 14.727 3.004 1 83.69 42 GLY B C 1
ATOM 884 O O . GLY B 1 42 ? -4.18 13.969 3.955 1 83.69 42 GLY B O 1
ATOM 885 N N . GLY B 1 43 ? -3.533 14.719 2.064 1 88.31 43 GLY B N 1
ATOM 886 C CA . GLY B 1 43 ? -2.209 14.117 2.121 1 88.31 43 GLY B CA 1
ATOM 887 C C . GLY B 1 43 ? -2.01 13.008 1.104 1 88.31 43 GLY B C 1
ATOM 888 O O . GLY B 1 43 ? -2.957 12.609 0.422 1 88.31 43 GLY B O 1
ATOM 889 N N . THR B 1 44 ? -0.695 12.742 1.041 1 91 44 THR B N 1
ATOM 890 C CA . THR B 1 44 ? -0.311 11.695 0.096 1 91 44 THR B CA 1
ATOM 891 C C . THR B 1 44 ? 0.696 10.742 0.727 1 91 44 THR B C 1
ATOM 893 O O . THR B 1 44 ? 1.589 11.164 1.463 1 91 44 THR B O 1
ATOM 896 N N . LEU B 1 45 ? 0.43 9.477 0.592 1 91.12 45 LEU B N 1
ATOM 897 C CA . LEU B 1 45 ? 1.383 8.445 0.977 1 91.12 45 LEU B CA 1
ATOM 898 C C . LEU B 1 45 ? 1.98 7.77 -0.254 1 91.12 45 LEU B C 1
ATOM 900 O O . LEU B 1 45 ? 1.329 7.684 -1.297 1 91.12 45 LEU B O 1
ATOM 904 N N . GLN B 1 46 ? 3.311 7.5 -0.065 1 91.75 46 GLN B N 1
ATOM 905 C CA . GLN B 1 46 ? 3.98 6.836 -1.18 1 91.75 46 GLN B CA 1
ATOM 906 C C . GLN B 1 46 ? 4.652 5.543 -0.727 1 91.75 46 GLN B C 1
ATOM 908 O O . GLN B 1 46 ? 5.266 5.5 0.341 1 91.75 46 GLN B O 1
ATOM 913 N N . CYS B 1 47 ? 4.426 4.547 -1.6 1 92.94 47 CYS B N 1
ATOM 914 C CA . CYS B 1 47 ? 5.078 3.273 -1.316 1 92.94 47 CYS B CA 1
ATOM 915 C C . CYS B 1 47 ? 5.719 2.695 -2.574 1 92.94 47 CYS B C 1
ATOM 917 O O . CYS B 1 47 ? 5.152 2.795 -3.664 1 92.94 47 CYS B O 1
ATOM 919 N N . ALA B 1 48 ? 6.953 2.17 -2.332 1 93.69 48 ALA B N 1
ATOM 920 C CA . ALA B 1 48 ? 7.727 1.67 -3.467 1 93.69 48 ALA B CA 1
ATOM 921 C C . ALA B 1 48 ? 7.656 0.148 -3.551 1 93.69 48 ALA B C 1
ATOM 923 O O . ALA B 1 48 ? 7.523 -0.531 -2.531 1 93.69 48 ALA B O 1
ATOM 924 N N . CYS B 1 49 ? 7.695 -0.252 -4.738 1 92.88 49 CYS B N 1
ATOM 925 C CA . CYS B 1 49 ? 7.699 -1.688 -5 1 92.88 49 CYS B CA 1
ATOM 926 C C . CYS B 1 49 ? 9.023 -2.129 -5.602 1 92.88 49 CYS B C 1
ATOM 928 O O . CYS B 1 49 ? 9.805 -1.301 -6.078 1 92.88 49 CYS B O 1
ATOM 930 N N . GLN B 1 50 ? 9.359 -3.426 -5.578 1 89.94 50 GLN B N 1
ATOM 931 C CA . GLN B 1 50 ? 10.633 -3.959 -6.039 1 89.94 50 GLN B CA 1
ATOM 932 C C . GLN B 1 50 ? 10.797 -3.771 -7.543 1 89.94 50 GLN B C 1
ATOM 934 O O . GLN B 1 50 ? 11.914 -3.584 -8.031 1 89.94 50 GLN B O 1
ATOM 939 N N . ASN B 1 51 ? 9.602 -3.902 -8.266 1 90.75 51 ASN B N 1
ATOM 940 C CA . ASN B 1 51 ? 9.617 -3.787 -9.719 1 90.75 51 ASN B CA 1
ATOM 941 C C . ASN B 1 51 ? 8.266 -3.334 -10.258 1 90.75 51 ASN B C 1
ATOM 943 O O . ASN B 1 51 ? 7.293 -3.219 -9.508 1 90.75 51 ASN B O 1
ATOM 947 N N . ARG B 1 52 ? 8.234 -3.096 -11.516 1 91.56 52 ARG B N 1
ATOM 948 C CA . ARG B 1 52 ? 7.039 -2.551 -12.156 1 91.56 52 ARG B CA 1
ATOM 949 C C . ARG B 1 52 ? 5.879 -3.533 -12.086 1 91.56 52 ARG B C 1
ATOM 951 O O . ARG B 1 52 ? 4.723 -3.127 -11.938 1 91.56 52 ARG B O 1
ATOM 958 N N . SER B 1 53 ? 6.172 -4.754 -12.258 1 91.31 53 SER B N 1
ATOM 959 C CA . SER B 1 53 ? 5.117 -5.758 -12.188 1 91.31 53 SER B CA 1
ATOM 960 C C . SER B 1 53 ? 4.422 -5.734 -10.828 1 91.31 53 SER B C 1
ATOM 962 O O . SER B 1 53 ? 3.191 -5.77 -10.75 1 91.31 53 SER B O 1
ATOM 964 N N . GLU B 1 54 ? 5.277 -5.633 -9.773 1 89.69 54 GLU B N 1
ATOM 965 C CA . GLU B 1 54 ? 4.73 -5.57 -8.422 1 89.69 54 GLU B CA 1
ATOM 966 C C . GLU B 1 54 ? 3.971 -4.266 -8.195 1 89.69 54 GLU B C 1
ATOM 968 O O . GLU B 1 54 ? 2.939 -4.254 -7.52 1 89.69 54 GLU B O 1
ATOM 973 N N . GLN B 1 55 ? 4.547 -3.213 -8.789 1 92.56 55 GLN B N 1
ATOM 974 C CA . GLN B 1 55 ? 3.881 -1.919 -8.695 1 92.56 55 GLN B CA 1
ATOM 975 C C . GLN B 1 55 ? 2.451 -1.998 -9.219 1 92.56 55 GLN B C 1
ATOM 977 O O . GLN B 1 55 ? 1.52 -1.51 -8.57 1 92.56 55 GLN B O 1
ATOM 982 N N . LYS B 1 56 ? 2.314 -2.617 -10.312 1 91.75 56 LYS B N 1
ATOM 983 C CA . LYS B 1 56 ? 1.005 -2.732 -10.945 1 91.75 56 LYS B CA 1
ATOM 984 C C . LYS B 1 56 ? 0.066 -3.598 -10.109 1 91.75 56 LYS B C 1
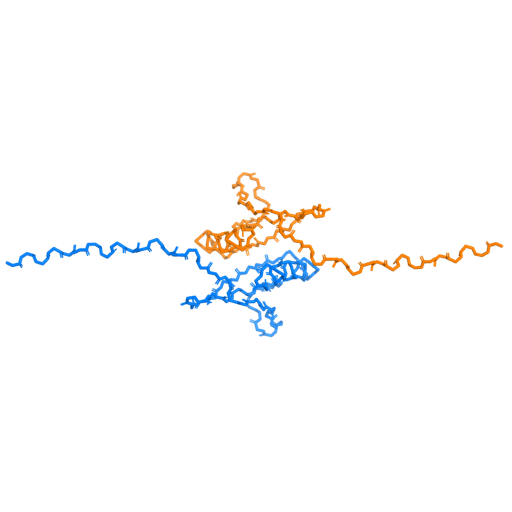ATOM 986 O O . LYS B 1 56 ? -1.129 -3.311 -10.008 1 91.75 56 LYS B O 1
ATOM 991 N N . GLU B 1 57 ? 0.556 -4.629 -9.531 1 92.12 57 GLU B N 1
ATOM 992 C CA . GLU B 1 57 ? -0.276 -5.504 -8.719 1 92.12 57 GLU B CA 1
ATOM 993 C C . GLU B 1 57 ? -0.757 -4.793 -7.453 1 92.12 57 GLU B C 1
ATOM 995 O O . GLU B 1 57 ? -1.939 -4.855 -7.113 1 92.12 57 GLU B O 1
ATOM 1000 N N . VAL B 1 58 ? 0.154 -4.074 -6.797 1 93.44 58 VAL B N 1
ATOM 1001 C CA . VAL B 1 58 ? -0.173 -3.324 -5.59 1 93.44 58 VAL B CA 1
ATOM 1002 C C . VAL B 1 58 ? -1.212 -2.252 -5.91 1 93.44 58 VAL B C 1
ATOM 1004 O O . VAL B 1 58 ? -2.207 -2.109 -5.195 1 93.44 58 VAL B O 1
ATOM 1007 N N . PHE B 1 59 ? -0.996 -1.572 -7.035 1 93.12 59 PHE B N 1
ATOM 1008 C CA . PHE B 1 59 ? -1.928 -0.543 -7.484 1 93.12 59 PHE B CA 1
ATOM 1009 C C . PHE B 1 59 ? -3.316 -1.131 -7.707 1 93.12 59 PHE B C 1
ATOM 1011 O O . PHE B 1 59 ? -4.316 -0.561 -7.266 1 93.12 59 PHE B O 1
ATOM 1018 N N . GLY B 1 60 ? -3.324 -2.188 -8.297 1 92.12 60 GLY B N 1
ATOM 1019 C CA . GLY B 1 60 ? -4.594 -2.828 -8.609 1 92.12 60 GLY B CA 1
ATOM 1020 C C . GLY B 1 60 ? -5.367 -3.248 -7.375 1 92.12 60 GLY B C 1
ATOM 1021 O O . GLY B 1 60 ? -6.574 -3.023 -7.285 1 92.12 60 GLY B O 1
ATOM 1022 N N . VAL B 1 61 ? -4.793 -3.848 -6.434 1 91.38 61 VAL B N 1
ATOM 1023 C CA . VAL B 1 61 ? -5.484 -4.391 -5.27 1 91.38 61 VAL B CA 1
ATOM 1024 C C . VAL B 1 61 ? -5.938 -3.252 -4.359 1 91.38 61 VAL B C 1
ATOM 1026 O O . VAL B 1 61 ? -7.012 -3.316 -3.76 1 91.38 61 VAL B O 1
ATOM 1029 N N . ILE B 1 62 ? -5.066 -2.229 -4.223 1 92.31 62 ILE B N 1
ATOM 1030 C CA . ILE B 1 62 ? -5.441 -1.1 -3.379 1 92.31 62 ILE B CA 1
ATOM 1031 C C . ILE B 1 62 ? -6.59 -0.329 -4.027 1 92.31 62 ILE B C 1
ATOM 1033 O O . ILE B 1 62 ? -7.543 0.062 -3.354 1 92.31 62 ILE B O 1
ATOM 1037 N N . ARG B 1 63 ? -6.496 -0.177 -5.352 1 91 63 ARG B N 1
ATOM 1038 C CA . ARG B 1 63 ? -7.574 0.494 -6.07 1 91 63 ARG B CA 1
ATOM 1039 C C . ARG B 1 63 ? -8.898 -0.24 -5.883 1 91 63 ARG B C 1
ATOM 1041 O O . ARG B 1 63 ? -9.938 0.389 -5.699 1 91 63 ARG B O 1
ATOM 1048 N N . GLY B 1 64 ? -8.867 -1.533 -5.93 1 86.88 64 GLY B N 1
ATOM 1049 C CA . GLY B 1 64 ? -10.055 -2.344 -5.695 1 86.88 64 GLY B CA 1
ATOM 1050 C C . GLY B 1 64 ? -10.641 -2.154 -4.309 1 86.88 64 GLY B C 1
ATOM 1051 O O . GLY B 1 64 ? -11.852 -2.285 -4.117 1 86.88 64 GLY B O 1
ATOM 1052 N N . CYS B 1 65 ? -9.789 -1.911 -3.387 1 81.94 65 CYS B N 1
ATOM 1053 C CA . CYS B 1 65 ? -10.211 -1.738 -2 1 81.94 65 CYS B CA 1
ATOM 1054 C C . CYS B 1 65 ? -10.852 -0.372 -1.791 1 81.94 65 CYS B C 1
ATOM 1056 O O . CYS B 1 65 ? -11.672 -0.198 -0.89 1 81.94 65 CYS B O 1
ATOM 1058 N N . THR B 1 66 ? -10.469 0.654 -2.521 1 81.38 66 THR B N 1
ATOM 1059 C CA . THR B 1 66 ? -10.953 2.021 -2.361 1 81.38 66 THR B CA 1
ATOM 1060 C C . THR B 1 66 ? -12.266 2.223 -3.117 1 81.38 66 THR B C 1
ATOM 1062 O O . THR B 1 66 ? -12.945 3.234 -2.93 1 81.38 66 THR B O 1
ATOM 1065 N N . SER B 1 67 ? -12.594 1.339 -3.969 1 72 67 SER B N 1
ATOM 1066 C CA . SER B 1 67 ? -13.828 1.433 -4.742 1 72 67 SER B CA 1
ATOM 1067 C C . SER B 1 67 ? -15.016 0.881 -3.961 1 72 67 SER B C 1
ATOM 1069 O O . SER B 1 67 ? -14.852 -0.011 -3.127 1 72 67 SER B O 1
#

Nearest PDB structures (foldseek):
  7kjo-assembly1_A  TM=7.727E-01  e=4.553E-01  Homo sapiens
  2yry-assembly1_A  TM=7.853E-01  e=4.553E-01  Homo sapiens
  1dbh-assembly1_A  TM=7.223E-01  e=3.032E-01  Homo sapiens
  3pp2-assembly1_A-2  TM=8.127E-01  e=6.839E-01  Homo sapiens
  2p0d-assembly1_A  TM=7.377E-01  e=1.347E+00  Homo sapiens

pLDDT: mean 76.25, std 21.84, range [26.31, 94.38]

Foldseek 3Di:
DPPPPPPPPVPPPPPFQFQAKDDDDPVRDPEPLKIWTATPVGDIDIDHDPDVVVSVVVRVVSRVVND/DPPPPPVPPVPPPPPFQFQAKDDDDPVRDPEPLKIWTATPVGDIDIDHDPDVVVSVVVRVVVRVVND

Solvent-accessible surface area (backbone atoms only — not comparable to full-atom values): 7841 Å² total; per-residue (Å²): 133,81,74,70,73,67,71,74,70,73,64,74,74,62,70,50,44,56,55,48,67,46,72,63,48,80,91,66,41,90,51,71,37,32,39,34,38,30,32,66,86,59,59,75,45,63,33,27,23,95,38,61,70,52,28,53,51,53,50,45,25,52,45,57,44,55,100,134,80,75,71,73,65,70,72,69,74,64,74,71,63,72,50,44,56,55,49,67,47,73,61,48,79,92,67,42,89,51,72,38,30,39,35,36,30,32,65,87,60,59,76,45,63,33,27,24,94,36,62,70,53,28,52,50,54,48,44,25,53,44,56,44,54,100

Sequence (134 aa):
MTRHNSPQTRKYHIPSEIRTVDLPDVDEQELPHSVRLFLKEGGTLQCACQNRSEQKEVFGVIRGCTSMTRHNSPQTRKYHIPSEIRTVDLPDVDEQELPHSVRLFLKEGGTLQCACQNRSEQKEVFGVIRGCTS

Secondary structure (DSSP, 8-state):
-----------------EEEEEPPPGGG-SSTTEEEEEETTS-EEEEE-SSHHHHHHHHHHHHHHH-/-----------------EEEEE---GGG-SSTTEEEEEETTS-EEEEE-SSHHHHHHHHHHHHHHH-

Radius of gyration: 18.67 Å; Cα contacts (8 Å, |Δi|>4): 213; chains: 2; bounding box: 28×67×67 Å